Protein AF-A0A971TLN2-F1 (afdb_monomer_lite)

Radius of gyration: 24.02 Å; chains: 1; bounding box: 44×27×62 Å

pLDDT: mean 80.7, std 14.13, range [46.97, 97.94]

Sequence (83 aa):
MPKLTLSMDNETIALARELAAASGVSVSNMVARMIHAMKRPPLGKIRIGPIARRASGLIRMAPDEDERETLADALIDKYESSK

Structure (mmCIF, N/CA/C/O backbone):
data_AF-A0A971TLN2-F1
#
_entry.id   AF-A0A971TLN2-F1
#
loop_
_atom_site.group_PDB
_atom_site.id
_atom_site.type_symbol
_atom_site.label_atom_id
_atom_site.label_alt_id
_atom_site.label_comp_id
_atom_site.label_asym_id
_atom_site.label_entity_id
_atom_site.label_seq_id
_atom_site.pdbx_PDB_ins_code
_atom_site.Cartn_x
_atom_site.Cartn_y
_atom_site.Cartn_z
_atom_site.occupancy
_atom_site.B_iso_or_equiv
_atom_site.auth_seq_id
_atom_site.auth_comp_id
_atom_site.auth_asym_id
_atom_site.auth_atom_id
_atom_site.pdbx_PDB_model_num
ATOM 1 N N . MET A 1 1 ? 6.229 -3.597 21.478 1.00 63.31 1 MET A N 1
ATOM 2 C CA . MET A 1 1 ? 6.240 -3.355 20.017 1.00 63.31 1 MET A CA 1
ATOM 3 C C . MET A 1 1 ? 6.156 -1.859 19.771 1.00 63.31 1 MET A C 1
ATOM 5 O O . MET A 1 1 ? 5.400 -1.211 20.489 1.00 63.31 1 MET A O 1
ATOM 9 N N . PRO A 1 2 ? 6.912 -1.309 18.808 1.00 87.69 2 PRO A N 1
ATOM 10 C CA . PRO A 1 2 ? 6.731 0.078 18.396 1.00 87.69 2 PRO A CA 1
ATOM 11 C C . PRO A 1 2 ? 5.312 0.269 17.840 1.00 87.69 2 PRO A C 1
ATOM 13 O O . PRO A 1 2 ? 4.795 -0.604 17.140 1.00 87.69 2 PRO A O 1
ATOM 16 N N . LYS A 1 3 ? 4.673 1.389 18.183 1.00 91.00 3 LYS A N 1
ATOM 17 C CA . LYS A 1 3 ? 3.322 1.741 17.733 1.00 91.00 3 LYS A CA 1
ATOM 18 C C . LYS A 1 3 ? 3.412 2.907 16.755 1.00 91.00 3 LYS A C 1
ATOM 20 O O . LYS A 1 3 ? 4.007 3.929 17.080 1.00 91.00 3 LYS A O 1
ATOM 25 N N . LEU A 1 4 ? 2.793 2.747 15.589 1.00 90.44 4 LEU A N 1
ATOM 26 C CA . LEU A 1 4 ? 2.572 3.814 14.617 1.00 90.44 4 LEU A CA 1
ATOM 27 C C . LEU A 1 4 ? 1.090 4.196 14.658 1.00 90.44 4 LEU A C 1
ATOM 29 O O . LEU A 1 4 ? 0.232 3.315 14.589 1.00 90.44 4 LEU A O 1
ATOM 33 N N . THR A 1 5 ? 0.792 5.488 14.764 1.00 94.00 5 THR A N 1
ATOM 34 C CA . THR A 1 5 ? -0.576 6.014 14.673 1.00 94.00 5 THR A CA 1
ATOM 35 C C . THR A 1 5 ? -0.715 6.761 13.351 1.00 94.00 5 THR A C 1
ATOM 37 O O . THR A 1 5 ? 0.127 7.596 13.032 1.00 94.00 5 THR A O 1
ATOM 40 N N . LEU A 1 6 ? -1.760 6.446 12.586 1.00 91.38 6 LEU A N 1
ATOM 41 C CA . LEU A 1 6 ? -2.080 7.081 11.308 1.00 91.38 6 LEU A CA 1
ATOM 42 C C . LEU A 1 6 ? -3.402 7.836 11.457 1.00 91.38 6 LEU A C 1
ATOM 44 O O . LEU A 1 6 ? -4.369 7.267 11.964 1.00 91.38 6 LEU A O 1
ATOM 48 N N . SER A 1 7 ? -3.432 9.088 11.007 1.00 95.12 7 SER A N 1
ATOM 49 C CA . SER A 1 7 ? -4.648 9.902 10.932 1.00 95.12 7 SER A CA 1
ATOM 50 C C . SER A 1 7 ? -5.077 10.004 9.474 1.00 95.12 7 SER A C 1
ATOM 52 O O . SER A 1 7 ? -4.281 10.399 8.625 1.00 95.12 7 SER A O 1
ATOM 54 N N . MET A 1 8 ? -6.314 9.614 9.189 1.00 94.44 8 MET A N 1
ATOM 55 C CA . MET A 1 8 ? -6.919 9.581 7.856 1.00 94.44 8 MET A CA 1
ATOM 56 C C . MET A 1 8 ? -8.392 9.968 7.994 1.00 94.44 8 MET A C 1
ATOM 58 O O . MET A 1 8 ? -8.936 9.930 9.101 1.00 94.44 8 MET A O 1
ATOM 62 N N . ASP A 1 9 ? -9.036 10.347 6.897 1.00 97.88 9 ASP A N 1
ATOM 63 C CA . ASP A 1 9 ? -10.477 10.572 6.885 1.00 97.88 9 ASP A CA 1
ATOM 64 C C . ASP A 1 9 ? -11.254 9.259 7.118 1.00 97.88 9 ASP A C 1
ATOM 66 O O . ASP A 1 9 ? -10.736 8.147 6.963 1.00 97.88 9 ASP A O 1
ATOM 70 N N . ASN A 1 10 ? -12.518 9.394 7.523 1.00 96.88 10 ASN A N 1
ATOM 71 C CA . ASN A 1 10 ? -13.352 8.249 7.883 1.00 96.88 10 ASN A CA 1
ATOM 72 C C . ASN A 1 10 ? -13.633 7.316 6.697 1.00 96.88 10 ASN A C 1
ATOM 74 O O . ASN A 1 10 ? -13.764 6.109 6.908 1.00 96.88 10 ASN A O 1
ATOM 78 N N . GLU A 1 11 ? -13.708 7.846 5.475 1.00 97.81 11 GLU A N 1
ATOM 79 C CA . GLU A 1 11 ? -13.979 7.053 4.273 1.00 97.81 11 GLU A CA 1
ATOM 80 C C . GLU A 1 11 ? -12.785 6.144 3.969 1.00 97.81 11 GLU A C 1
ATOM 82 O O . GLU A 1 11 ? -12.943 4.933 3.801 1.00 97.81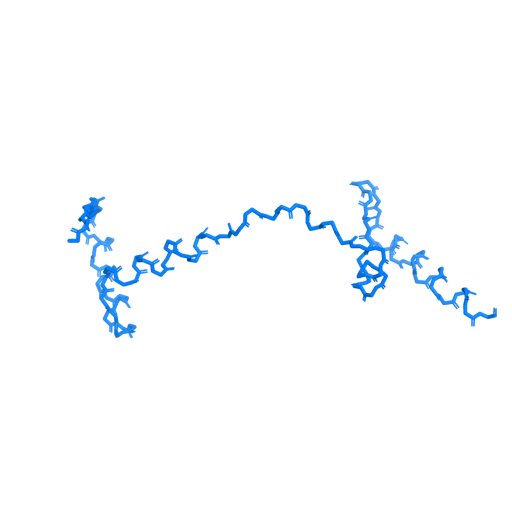 11 GLU A O 1
ATOM 87 N N . THR A 1 12 ? -11.570 6.689 4.039 1.00 96.44 12 THR A N 1
ATOM 88 C CA . THR A 1 12 ? -10.323 5.932 3.894 1.00 96.44 12 THR A CA 1
ATOM 89 C C . THR A 1 12 ? -10.186 4.852 4.970 1.00 96.44 12 THR A C 1
ATOM 91 O O . THR A 1 12 ? -9.776 3.726 4.674 1.00 96.44 12 THR A O 1
ATOM 94 N N . ILE A 1 13 ? -10.557 5.145 6.224 1.00 96.25 13 ILE A N 1
ATOM 95 C CA . ILE A 1 13 ? -10.531 4.150 7.312 1.00 96.25 13 ILE A CA 1
ATOM 96 C C . ILE A 1 13 ? -11.519 3.010 7.037 1.00 96.25 13 ILE A C 1
ATOM 98 O O . ILE A 1 13 ? -11.180 1.844 7.268 1.00 96.25 13 ILE A O 1
ATOM 102 N N . ALA A 1 14 ? -12.727 3.323 6.563 1.00 97.50 14 ALA A N 1
ATOM 103 C CA . ALA A 1 14 ? -13.737 2.324 6.226 1.00 97.50 14 ALA A CA 1
ATOM 104 C C . ALA A 1 14 ? -13.263 1.424 5.078 1.00 97.50 14 ALA A C 1
ATOM 106 O O . ALA A 1 14 ? -13.247 0.200 5.228 1.00 97.50 14 ALA A O 1
ATOM 107 N N . LEU A 1 15 ? -12.760 2.026 3.998 1.00 97.31 15 LEU A N 1
ATOM 108 C CA . LEU A 1 15 ? -12.220 1.310 2.846 1.00 97.31 15 LEU A CA 1
ATOM 109 C C . LEU A 1 15 ? -11.060 0.388 3.243 1.00 97.31 15 LEU A C 1
ATOM 111 O O . LEU A 1 15 ? -11.009 -0.775 2.847 1.00 97.31 15 LEU A O 1
ATOM 115 N N . ALA A 1 16 ? -10.139 0.870 4.081 1.00 95.38 16 ALA A N 1
ATOM 116 C CA . ALA A 1 16 ? -9.016 0.063 4.545 1.00 95.38 16 ALA A CA 1
ATOM 117 C C . ALA A 1 16 ? -9.471 -1.169 5.345 1.00 95.38 16 ALA A C 1
ATOM 119 O O . ALA A 1 16 ? -8.861 -2.235 5.241 1.00 95.38 16 ALA A O 1
ATOM 120 N N . ARG A 1 17 ? -10.538 -1.040 6.144 1.00 96.12 17 ARG A N 1
ATOM 121 C CA . ARG A 1 17 ? -11.119 -2.164 6.894 1.00 96.12 17 ARG A CA 1
ATOM 122 C C . ARG A 1 17 ? -11.796 -3.170 5.974 1.00 96.12 17 ARG A C 1
ATOM 124 O O . ARG A 1 17 ? -11.597 -4.366 6.172 1.00 96.12 17 ARG A O 1
ATOM 131 N N . GLU A 1 18 ? -12.547 -2.698 4.987 1.00 97.94 18 GLU A N 1
ATOM 132 C CA . GLU A 1 18 ? -13.220 -3.547 4.002 1.00 97.94 18 GLU A CA 1
ATOM 133 C C . GLU A 1 18 ? -12.209 -4.371 3.196 1.00 97.94 18 GLU A C 1
ATOM 135 O O . GLU A 1 18 ? -12.298 -5.598 3.154 1.00 97.94 18 GLU A O 1
ATOM 140 N N . LEU A 1 19 ? -11.182 -3.719 2.646 1.00 97.25 19 LEU A N 1
ATOM 141 C CA . LEU A 1 19 ? -10.129 -4.378 1.867 1.00 97.25 19 LEU A CA 1
ATOM 142 C C . LEU A 1 19 ? -9.346 -5.404 2.693 1.00 97.25 19 LEU A C 1
ATOM 144 O O . LEU A 1 19 ? -9.029 -6.496 2.208 1.00 97.25 19 LEU A O 1
ATOM 148 N N . ALA A 1 20 ? -9.047 -5.070 3.950 1.00 96.62 20 ALA A N 1
ATOM 149 C CA . ALA A 1 20 ? -8.370 -5.975 4.867 1.00 96.62 20 ALA A CA 1
ATOM 150 C C . ALA A 1 20 ? -9.233 -7.215 5.166 1.00 96.62 20 ALA A C 1
ATOM 152 O O . ALA A 1 20 ? -8.730 -8.338 5.086 1.00 96.62 20 ALA A O 1
ATOM 153 N N . ALA A 1 21 ? -10.532 -7.025 5.424 1.00 97.06 21 ALA A N 1
ATOM 154 C CA . ALA A 1 21 ? -11.481 -8.110 5.663 1.00 97.06 21 ALA A CA 1
ATOM 155 C C . ALA A 1 21 ? -11.647 -9.017 4.434 1.00 97.06 21 ALA A C 1
ATOM 157 O O . ALA A 1 21 ? -11.532 -10.235 4.563 1.00 97.06 21 ALA A O 1
ATOM 158 N N . ALA A 1 22 ? -11.823 -8.436 3.244 1.00 97.12 22 ALA A N 1
ATOM 159 C CA . ALA A 1 22 ? -11.924 -9.176 1.985 1.00 97.12 22 ALA A CA 1
ATOM 160 C C . ALA A 1 22 ? -10.662 -10.006 1.686 1.00 97.12 22 ALA A C 1
ATOM 162 O O . ALA A 1 22 ? -10.741 -11.085 1.106 1.00 97.12 22 ALA A O 1
ATOM 163 N N . SER A 1 23 ? -9.498 -9.524 2.126 1.00 94.19 23 SER A N 1
ATOM 164 C CA . SER A 1 23 ? -8.206 -10.199 1.955 1.00 94.19 23 SER A CA 1
ATOM 165 C C . SER A 1 23 ? -7.840 -11.145 3.108 1.00 94.19 23 SER A C 1
ATOM 167 O O . SER A 1 23 ? -6.757 -11.732 3.084 1.00 94.19 23 SER A O 1
ATOM 169 N N . GLY A 1 24 ? -8.684 -11.269 4.140 1.00 97.25 24 GLY A N 1
ATOM 170 C CA . GLY A 1 24 ? -8.426 -12.116 5.309 1.00 97.25 24 GLY A CA 1
ATOM 171 C C . GLY A 1 24 ? -7.227 -11.679 6.165 1.00 97.25 24 GLY A C 1
ATOM 172 O O . GLY A 1 24 ? -6.592 -12.517 6.803 1.00 97.25 24 GLY A O 1
ATOM 173 N N . VAL A 1 25 ? -6.878 -10.389 6.175 1.00 96.81 25 VAL A N 1
ATOM 174 C CA . VAL A 1 25 ? -5.738 -9.843 6.938 1.00 96.81 25 VAL A CA 1
ATOM 175 C C . VAL A 1 25 ? -6.163 -8.681 7.835 1.00 96.81 25 VAL A C 1
ATOM 177 O O . VAL A 1 25 ? -7.217 -8.083 7.656 1.00 96.81 25 VAL A O 1
ATOM 180 N N . SER A 1 26 ? -5.333 -8.316 8.816 1.00 96.88 26 SER A N 1
ATOM 181 C CA . SER A 1 26 ? -5.552 -7.087 9.587 1.00 96.88 26 SER A CA 1
ATOM 182 C C . SER A 1 26 ? -5.138 -5.844 8.791 1.00 96.88 26 SER A C 1
ATOM 184 O O . SER A 1 26 ? 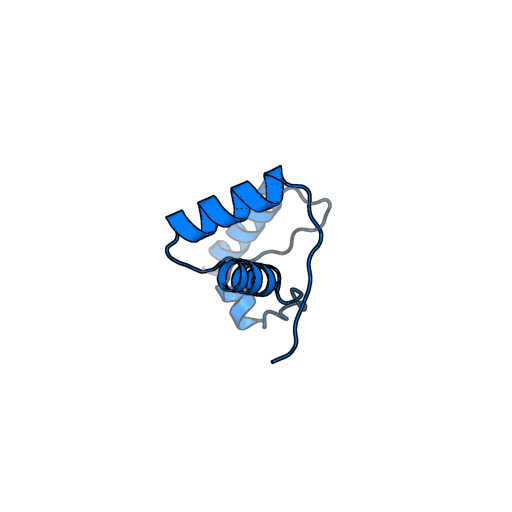-4.238 -5.898 7.949 1.00 96.88 26 SER A O 1
ATOM 186 N N . VAL A 1 27 ? -5.714 -4.686 9.132 1.00 95.00 27 VAL A N 1
ATOM 187 C CA . VAL A 1 27 ? -5.308 -3.386 8.560 1.00 95.00 27 VAL A CA 1
ATOM 188 C C . VAL A 1 27 ? -3.813 -3.127 8.781 1.00 95.00 27 VAL A C 1
ATOM 190 O O . VAL A 1 27 ? -3.118 -2.678 7.876 1.00 95.00 27 VAL A O 1
ATOM 193 N N . SER A 1 28 ? -3.279 -3.473 9.957 1.00 94.38 28 SER A N 1
ATOM 194 C CA . SER A 1 28 ? -1.848 -3.328 10.252 1.00 94.38 28 SER A CA 1
ATOM 195 C C . SER A 1 28 ? -0.960 -4.205 9.363 1.00 94.38 28 SER A C 1
ATOM 197 O O . SER A 1 28 ? 0.087 -3.744 8.910 1.00 94.38 28 SER A O 1
ATOM 199 N N . ASN A 1 29 ? -1.381 -5.440 9.069 1.00 94.88 29 ASN A N 1
ATOM 200 C CA . ASN A 1 29 ? -0.671 -6.334 8.156 1.00 94.88 29 ASN A CA 1
ATOM 201 C C . ASN A 1 29 ? -0.726 -5.796 6.718 1.00 94.88 29 ASN A C 1
ATOM 203 O O . ASN A 1 29 ? 0.304 -5.706 6.054 1.00 94.88 29 ASN A O 1
ATOM 207 N N . MET A 1 30 ? -1.901 -5.345 6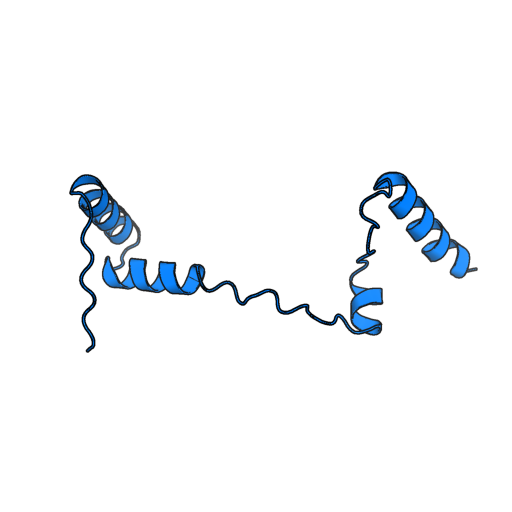.272 1.00 94.88 30 MET A N 1
ATOM 208 C CA . MET A 1 30 ? -2.082 -4.723 4.960 1.00 94.88 30 MET A CA 1
ATOM 209 C C . MET A 1 30 ? -1.166 -3.504 4.771 1.00 94.88 30 MET A C 1
ATOM 211 O O . MET A 1 30 ? -0.451 -3.425 3.772 1.00 94.88 30 MET A O 1
ATOM 215 N N . VAL A 1 31 ? -1.115 -2.595 5.751 1.00 93.69 31 VAL A N 1
ATOM 216 C CA . VAL A 1 31 ? -0.237 -1.413 5.713 1.00 93.69 31 VAL A CA 1
ATOM 217 C C . VAL A 1 31 ? 1.238 -1.816 5.699 1.00 93.69 31 VAL A C 1
ATOM 219 O O . VAL A 1 31 ? 2.005 -1.283 4.900 1.00 93.69 31 VAL A O 1
ATOM 222 N N . ALA A 1 32 ? 1.651 -2.787 6.518 1.00 92.94 32 ALA A N 1
ATOM 223 C CA . ALA A 1 32 ? 3.028 -3.278 6.505 1.00 92.94 32 ALA A CA 1
ATOM 224 C C . ALA A 1 32 ? 3.415 -3.846 5.129 1.00 92.94 32 ALA A C 1
ATOM 226 O O . ALA A 1 32 ? 4.469 -3.506 4.590 1.00 92.94 32 ALA A O 1
ATOM 227 N N . ARG A 1 33 ? 2.541 -4.658 4.520 1.00 91.31 33 ARG A N 1
ATOM 228 C CA . ARG A 1 33 ? 2.745 -5.205 3.168 1.00 91.31 33 ARG A CA 1
ATOM 229 C C . ARG A 1 33 ? 2.842 -4.104 2.121 1.00 91.31 33 ARG A C 1
ATOM 231 O O . ARG A 1 33 ? 3.718 -4.176 1.265 1.00 91.31 33 ARG A O 1
ATOM 238 N N . MET A 1 34 ? 1.998 -3.079 2.212 1.00 91.38 34 MET A N 1
ATOM 239 C CA . MET A 1 34 ? 2.057 -1.918 1.326 1.00 91.38 34 MET A CA 1
ATOM 240 C C . MET A 1 34 ? 3.401 -1.192 1.445 1.00 91.38 34 MET A C 1
ATOM 242 O O . MET A 1 34 ? 4.058 -0.969 0.433 1.00 91.38 34 MET A O 1
ATOM 246 N N . ILE A 1 35 ? 3.868 -0.908 2.665 1.00 91.81 35 ILE A N 1
ATOM 247 C CA . ILE A 1 35 ? 5.172 -0.264 2.899 1.00 91.81 35 ILE A CA 1
ATOM 248 C C . ILE A 1 35 ? 6.315 -1.119 2.330 1.00 91.81 35 ILE A C 1
ATOM 250 O O . ILE A 1 35 ? 7.229 -0.596 1.691 1.00 91.81 35 ILE A O 1
ATOM 254 N N . HIS A 1 36 ? 6.260 -2.441 2.503 1.00 90.38 36 HIS A N 1
ATOM 255 C CA . HIS A 1 36 ? 7.240 -3.348 1.907 1.00 90.38 36 HIS A CA 1
ATOM 256 C C . HIS A 1 36 ? 7.187 -3.359 0.376 1.00 90.38 36 HIS A C 1
ATOM 25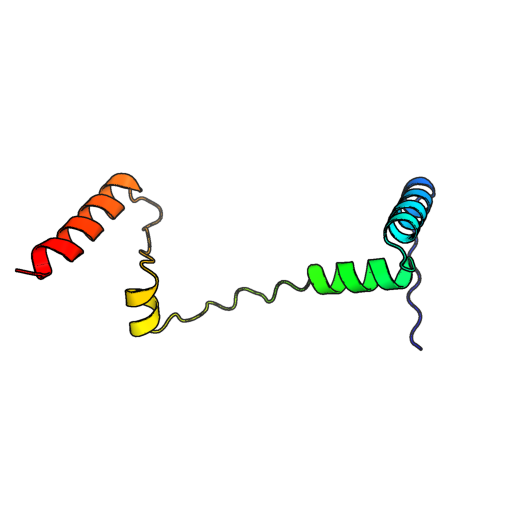8 O O . HIS A 1 36 ? 8.239 -3.370 -0.254 1.00 90.38 36 HIS A O 1
ATOM 264 N N . ALA A 1 37 ? 5.999 -3.310 -0.228 1.00 86.62 37 ALA A N 1
ATOM 265 C CA . ALA A 1 37 ? 5.844 -3.234 -1.680 1.00 86.62 37 ALA A CA 1
ATOM 266 C C . ALA A 1 37 ? 6.343 -1.895 -2.250 1.00 86.62 37 ALA A C 1
ATOM 268 O O . ALA A 1 37 ? 6.918 -1.855 -3.337 1.00 86.62 37 ALA A O 1
ATOM 269 N N . MET A 1 38 ? 6.188 -0.803 -1.494 1.00 87.00 38 MET A N 1
ATOM 270 C CA . MET A 1 38 ? 6.733 0.515 -1.837 1.00 87.00 38 MET A CA 1
ATOM 271 C C . MET A 1 38 ? 8.258 0.567 -1.755 1.00 87.00 38 MET A C 1
ATOM 273 O O . MET A 1 38 ? 8.870 1.438 -2.375 1.00 87.00 38 MET A O 1
ATOM 277 N N . LYS A 1 39 ? 8.890 -0.377 -1.046 1.00 83.06 39 LYS A N 1
ATOM 278 C CA . LYS A 1 39 ? 10.339 -0.580 -1.064 1.00 83.06 39 LYS A CA 1
ATOM 279 C C . LYS A 1 39 ? 10.755 -1.187 -2.409 1.00 83.06 39 LYS A C 1
ATOM 281 O O . LYS A 1 39 ? 11.316 -2.278 -2.470 1.00 83.06 39 LYS A O 1
ATOM 286 N N . ARG A 1 40 ? 10.536 -0.456 -3.506 1.00 64.50 40 ARG A N 1
ATOM 287 C CA . ARG A 1 40 ? 11.378 -0.620 -4.688 1.00 64.50 40 ARG A CA 1
ATOM 288 C C . ARG A 1 40 ? 12.800 -0.348 -4.202 1.00 64.50 40 ARG A C 1
ATOM 290 O O . ARG A 1 40 ? 13.038 0.746 -3.681 1.00 64.50 40 ARG A O 1
ATOM 297 N N . PRO A 1 41 ? 13.746 -1.300 -4.308 1.00 63.06 41 PRO A N 1
ATOM 298 C CA . PRO A 1 41 ? 15.137 -0.904 -4.193 1.00 63.06 41 PRO A CA 1
ATOM 299 C C . PRO A 1 41 ? 15.326 0.242 -5.195 1.00 63.06 41 PRO A C 1
ATOM 301 O O . PRO A 1 41 ? 14.746 0.168 -6.290 1.00 63.06 41 PRO A O 1
ATOM 304 N N . PRO A 1 42 ? 16.076 1.313 -4.864 1.00 58.38 42 PRO A N 1
ATOM 305 C CA . PRO A 1 42 ? 16.556 2.169 -5.931 1.00 58.38 42 PRO A CA 1
ATOM 306 C C . PRO A 1 42 ? 17.131 1.210 -6.967 1.00 58.38 42 PRO A C 1
ATOM 308 O O . PRO A 1 42 ? 17.846 0.272 -6.597 1.00 58.38 42 PRO A O 1
ATOM 311 N N . LEU A 1 43 ? 16.749 1.374 -8.233 1.00 55.59 43 LEU A N 1
ATOM 312 C CA . LEU A 1 43 ? 17.459 0.747 -9.337 1.00 55.59 43 LEU A CA 1
ATOM 313 C C . LEU A 1 43 ? 18.869 1.345 -9.290 1.00 55.59 43 LEU A C 1
ATOM 315 O O . LEU A 1 43 ? 19.214 2.242 -10.052 1.00 55.59 43 LEU A O 1
ATOM 319 N N . GLY A 1 44 ? 19.675 0.922 -8.315 1.00 53.59 44 GLY A N 1
ATOM 320 C CA . GLY A 1 44 ? 21.096 1.152 -8.297 1.00 53.59 44 GLY A CA 1
ATOM 32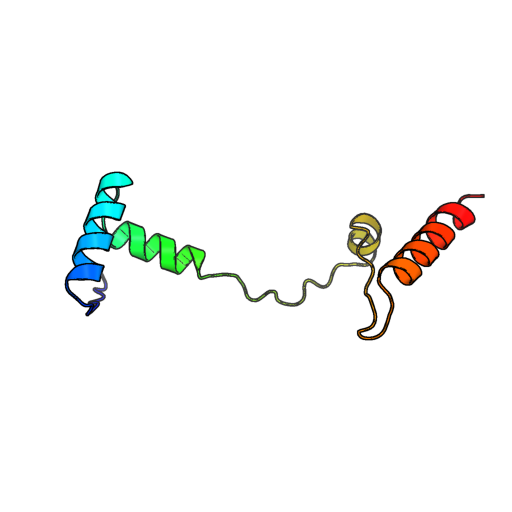1 C C . GLY A 1 44 ? 21.525 0.579 -9.618 1.00 53.59 44 GLY A C 1
ATOM 322 O O . GLY A 1 44 ? 21.221 -0.585 -9.873 1.00 53.59 44 GLY A O 1
ATOM 323 N N . LYS A 1 45 ? 22.071 1.440 -10.486 1.00 55.53 45 LYS A N 1
ATOM 324 C CA . LYS A 1 45 ? 22.446 1.111 -11.860 1.00 55.53 45 LYS A CA 1
ATOM 325 C C . LYS A 1 45 ? 23.045 -0.286 -11.847 1.00 55.53 45 LYS A C 1
ATOM 327 O O . LYS A 1 45 ? 24.194 -0.439 -11.431 1.00 55.53 45 LYS A O 1
ATOM 332 N N . ILE A 1 46 ? 22.259 -1.296 -12.228 1.00 58.19 46 ILE A N 1
ATOM 333 C CA . ILE A 1 46 ? 22.766 -2.656 -12.284 1.00 58.19 46 ILE A CA 1
ATOM 334 C C . ILE A 1 46 ? 23.810 -2.545 -13.376 1.00 58.19 46 ILE A C 1
ATOM 336 O O . ILE A 1 46 ? 23.487 -2.283 -14.537 1.00 58.19 46 ILE A O 1
ATOM 340 N N . ARG A 1 47 ? 25.088 -2.594 -12.993 1.00 59.88 47 ARG A N 1
ATOM 341 C CA . ARG A 1 47 ? 26.177 -2.647 -13.956 1.00 59.88 47 ARG A CA 1
ATOM 342 C C . ARG A 1 47 ? 26.069 -4.024 -14.579 1.00 59.88 47 ARG A C 1
ATOM 344 O O . ARG A 1 47 ? 26.679 -4.976 -14.110 1.00 59.88 47 ARG A O 1
ATOM 351 N N . ILE A 1 48 ? 25.224 -4.124 -15.601 1.00 67.56 48 ILE A N 1
ATOM 352 C CA . ILE A 1 48 ? 25.094 -5.325 -16.401 1.00 67.56 48 ILE A CA 1
ATOM 353 C C . ILE A 1 48 ? 26.478 -5.553 -17.007 1.00 67.56 48 ILE A C 1
ATOM 355 O O . ILE A 1 48 ? 26.962 -4.744 -17.816 1.00 67.56 48 ILE A O 1
ATOM 359 N N . GLY A 1 49 ? 27.135 -6.612 -16.531 1.00 71.75 49 GLY A N 1
ATOM 360 C CA . GLY A 1 49 ? 28.434 -7.037 -17.025 1.00 71.75 49 GLY A CA 1
ATOM 361 C C . GLY A 1 49 ? 28.370 -7.356 -18.523 1.00 71.75 49 GLY A C 1
ATOM 362 O O . GLY A 1 49 ? 27.287 -7.577 -19.070 1.00 71.75 49 GLY A O 1
ATOM 363 N N . PRO A 1 50 ? 29.516 -7.395 -19.215 1.00 67.44 50 PRO A N 1
ATOM 364 C CA . PRO A 1 50 ? 29.568 -7.558 -20.670 1.00 67.44 50 PRO A CA 1
ATOM 365 C C . PRO A 1 50 ? 28.933 -8.866 -21.172 1.00 67.44 50 PRO A C 1
ATOM 367 O O . PRO A 1 50 ? 28.482 -8.919 -22.312 1.00 67.44 50 PRO A O 1
ATOM 370 N N . ILE A 1 51 ? 28.879 -9.906 -20.332 1.00 73.00 51 ILE A N 1
ATOM 371 C CA . ILE A 1 51 ? 28.224 -11.185 -20.648 1.00 73.00 51 ILE A CA 1
ATOM 372 C C . ILE A 1 51 ? 26.703 -11.044 -20.545 1.00 73.00 51 ILE A C 1
ATOM 374 O O . ILE A 1 51 ? 25.992 -11.301 -21.510 1.00 73.00 51 ILE A O 1
ATOM 378 N N . ALA A 1 52 ? 26.205 -10.562 -19.401 1.00 68.06 52 ALA A N 1
ATOM 379 C CA . ALA A 1 52 ? 24.773 -10.381 -19.175 1.00 68.06 52 ALA A CA 1
ATOM 380 C C . ALA A 1 52 ? 24.148 -9.387 -20.169 1.00 68.06 52 ALA A C 1
ATOM 382 O O . ALA A 1 52 ? 23.012 -9.576 -20.578 1.00 68.06 52 ALA A O 1
ATOM 383 N N . ARG A 1 53 ? 24.906 -8.380 -20.619 1.00 68.50 53 ARG A N 1
ATOM 384 C CA . ARG A 1 53 ? 24.458 -7.396 -21.617 1.00 68.50 53 ARG A CA 1
ATOM 385 C C . ARG A 1 53 ? 24.273 -8.014 -22.998 1.00 68.50 53 ARG A C 1
ATOM 387 O O . ARG A 1 53 ? 23.294 -7.718 -23.669 1.00 68.50 53 ARG A O 1
ATOM 394 N N . ARG A 1 54 ? 25.201 -8.888 -23.397 1.00 65.94 54 ARG A N 1
ATOM 395 C CA . ARG A 1 54 ? 25.095 -9.653 -24.645 1.00 65.94 54 ARG A CA 1
ATOM 396 C C . ARG A 1 54 ? 23.948 -10.662 -24.588 1.00 65.94 54 ARG A C 1
ATOM 398 O O . ARG A 1 54 ? 23.239 -10.820 -25.571 1.00 65.94 54 ARG A O 1
ATOM 405 N N . ALA A 1 55 ? 23.737 -11.294 -23.434 1.00 71.31 55 ALA A N 1
ATOM 406 C CA . ALA A 1 55 ? 22.663 -12.265 -23.242 1.00 71.31 55 ALA A CA 1
ATOM 407 C C . ALA A 1 55 ? 21.265 -11.627 -23.149 1.00 71.31 55 ALA A C 1
ATOM 409 O O . ALA A 1 55 ? 20.298 -12.228 -23.602 1.00 71.31 55 ALA A O 1
ATOM 410 N N . SER A 1 56 ? 21.142 -10.425 -22.575 1.00 68.81 56 SER A N 1
ATOM 411 C CA . SER A 1 56 ? 19.842 -9.777 -22.357 1.00 68.81 56 SER A CA 1
ATOM 412 C C . SER A 1 56 ? 19.267 -9.099 -23.602 1.00 68.81 56 SER A C 1
ATOM 414 O O . SER A 1 56 ? 18.123 -8.662 -23.555 1.00 68.81 56 SER A O 1
ATOM 416 N N . GLY A 1 57 ? 20.049 -8.948 -24.679 1.00 64.50 57 GLY A N 1
ATOM 417 C CA . GLY A 1 57 ? 19.610 -8.262 -25.902 1.00 64.50 57 GLY A CA 1
ATOM 418 C C . GLY A 1 57 ? 19.262 -6.782 -25.696 1.00 64.50 57 GLY A C 1
ATOM 419 O O . GLY A 1 57 ? 18.541 -6.206 -26.500 1.00 64.50 57 GLY A O 1
ATOM 420 N N . LEU A 1 58 ? 19.741 -6.171 -24.606 1.00 69.31 58 LEU A N 1
ATOM 421 C CA . LEU A 1 58 ? 19.436 -4.781 -24.275 1.00 69.31 58 LEU A CA 1
ATOM 422 C C . LEU A 1 58 ? 20.407 -3.855 -25.008 1.00 69.31 58 LEU A C 1
ATOM 424 O O . LEU A 1 58 ? 21.581 -3.757 -24.633 1.00 69.31 58 LEU A O 1
ATOM 428 N N . ILE A 1 59 ? 19.898 -3.157 -26.016 1.00 67.56 59 ILE A N 1
A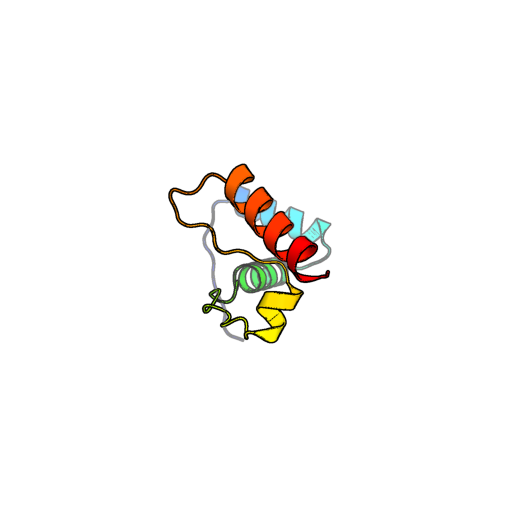TOM 429 C CA . ILE A 1 59 ? 20.578 -2.041 -26.674 1.00 67.56 59 ILE A CA 1
ATOM 430 C C . ILE A 1 59 ? 20.303 -0.750 -25.896 1.00 67.56 59 ILE A C 1
ATOM 432 O O . ILE A 1 59 ? 19.225 -0.560 -25.332 1.00 67.56 59 ILE A O 1
ATOM 436 N N . ARG A 1 60 ? 21.312 0.119 -25.787 1.00 66.50 60 ARG A N 1
ATOM 437 C CA . ARG A 1 60 ? 21.104 1.480 -25.284 1.00 66.50 60 ARG A CA 1
ATOM 438 C C . ARG A 1 60 ? 20.766 2.339 -26.486 1.00 66.50 60 ARG A C 1
ATOM 440 O O . ARG A 1 60 ? 21.632 2.479 -27.335 1.00 66.50 60 ARG A O 1
ATOM 447 N N . MET A 1 61 ? 19.571 2.907 -26.505 1.00 64.62 61 MET A N 1
ATOM 448 C CA . MET A 1 61 ? 19.258 3.995 -27.424 1.00 64.62 61 MET A CA 1
ATOM 449 C C . MET A 1 61 ? 19.877 5.294 -26.928 1.00 64.62 61 MET A C 1
ATOM 451 O O . MET A 1 61 ? 19.834 5.586 -25.721 1.00 64.62 61 MET A O 1
ATOM 455 N N . ALA A 1 62 ? 20.428 6.074 -27.851 1.00 71.62 62 ALA A N 1
ATOM 456 C CA . ALA A 1 62 ? 20.638 7.490 -27.607 1.00 71.62 62 ALA A CA 1
ATOM 457 C C . ALA A 1 62 ? 19.274 8.211 -27.504 1.00 71.62 62 ALA A C 1
ATOM 459 O O . ALA A 1 62 ? 18.278 7.728 -28.042 1.00 71.62 62 ALA A O 1
ATOM 460 N N . PRO A 1 63 ? 19.178 9.338 -26.772 1.00 70.56 63 PRO A N 1
ATOM 461 C CA . PRO A 1 63 ? 17.906 10.039 -26.546 1.00 70.56 63 PRO A CA 1
ATOM 462 C C . PRO A 1 63 ? 17.216 10.547 -27.823 1.00 70.56 63 PRO A C 1
ATOM 464 O O . PRO A 1 63 ? 16.051 10.929 -27.771 1.00 70.56 63 PRO A O 1
ATOM 467 N N . ASP A 1 64 ? 17.959 10.604 -28.920 1.00 77.88 64 ASP A N 1
ATOM 468 C CA . ASP A 1 64 ? 17.633 11.187 -30.217 1.00 77.88 64 ASP A CA 1
ATOM 469 C C . ASP A 1 64 ? 17.618 10.161 -31.364 1.00 77.88 64 ASP A C 1
ATOM 471 O O . ASP A 1 64 ? 17.404 10.538 -32.514 1.00 77.88 64 ASP A O 1
ATOM 475 N N . GLU A 1 65 ? 17.816 8.875 -31.066 1.00 76.00 65 GLU A N 1
ATOM 476 C CA . GLU A 1 65 ? 17.771 7.798 -32.059 1.00 76.00 65 GLU A CA 1
ATOM 477 C C . GLU A 1 65 ? 16.336 7.301 -32.308 1.00 76.00 65 GLU A C 1
ATOM 479 O O . GLU A 1 65 ? 15.515 7.227 -31.390 1.00 76.00 65 GLU A O 1
ATOM 484 N N . ASP A 1 66 ? 16.033 6.933 -33.558 1.00 80.00 66 ASP A N 1
ATOM 485 C CA . ASP A 1 66 ? 14.771 6.292 -33.935 1.00 80.00 66 ASP A CA 1
ATOM 486 C C . ASP A 1 66 ? 14.787 4.802 -33.559 1.00 80.00 66 ASP A C 1
ATOM 488 O O . ASP A 1 66 ? 15.658 4.045 -33.991 1.00 80.00 66 ASP A O 1
ATOM 492 N N . GLU A 1 67 ? 13.793 4.364 -32.774 1.00 76.94 67 GLU A N 1
ATOM 493 C CA . GLU A 1 67 ? 13.695 2.990 -32.253 1.00 76.94 67 GLU A CA 1
ATOM 494 C C . GLU A 1 67 ? 13.804 1.919 -33.350 1.00 76.94 67 GLU A C 1
ATOM 496 O O . GLU A 1 67 ? 14.355 0.835 -33.124 1.00 76.94 67 GLU A O 1
ATOM 501 N N . ARG A 1 68 ? 13.249 2.195 -34.536 1.00 79.00 68 ARG A N 1
ATOM 502 C CA . ARG A 1 68 ? 13.166 1.232 -35.635 1.00 79.00 68 ARG A CA 1
ATOM 503 C C . ARG A 1 68 ? 14.503 1.092 -36.342 1.00 79.00 68 ARG A C 1
ATOM 505 O O . ARG A 1 68 ? 14.879 -0.030 -36.681 1.00 79.00 68 ARG A O 1
ATOM 512 N N . GLU A 1 69 ? 15.190 2.205 -36.559 1.00 80.62 69 GLU A N 1
ATOM 513 C CA . GLU A 1 69 ? 16.513 2.246 -37.181 1.00 80.62 69 GLU A CA 1
ATOM 514 C C . GLU A 1 69 ? 17.553 1.571 -36.279 1.00 80.62 69 GLU A C 1
ATOM 516 O O . GLU A 1 69 ? 18.209 0.623 -36.708 1.00 80.62 69 GLU A O 1
ATOM 521 N N . THR A 1 70 ? 17.586 1.914 -34.985 1.00 80.25 70 THR A N 1
ATOM 522 C CA . THR A 1 70 ? 18.510 1.291 -34.019 1.00 80.25 70 THR A CA 1
ATOM 523 C C . THR A 1 70 ? 18.300 -0.221 -33.908 1.00 80.25 70 THR A C 1
ATOM 525 O O . THR A 1 70 ? 19.255 -0.988 -33.764 1.00 80.25 70 THR A O 1
ATOM 528 N N . LEU A 1 71 ? 17.046 -0.681 -33.967 1.00 79.00 71 LEU A N 1
ATOM 529 C CA . LEU A 1 71 ? 16.740 -2.109 -33.961 1.00 79.00 71 LEU A CA 1
ATOM 530 C C . LEU A 1 71 ? 17.195 -2.796 -35.255 1.00 79.00 71 LEU A C 1
ATOM 532 O O . LEU A 1 71 ? 17.714 -3.911 -35.191 1.00 79.00 71 LEU A O 1
ATOM 536 N N . ALA A 1 72 ? 16.985 -2.164 -36.411 1.00 81.44 72 ALA A N 1
ATOM 537 C CA . ALA A 1 72 ? 17.382 -2.712 -37.704 1.00 81.44 72 ALA A CA 1
ATOM 538 C C . ALA A 1 72 ? 18.903 -2.898 -37.783 1.00 81.44 72 ALA A C 1
ATOM 540 O O . ALA A 1 72 ? 19.354 -4.004 -38.085 1.00 81.44 72 ALA A O 1
ATOM 541 N N . ASP A 1 73 ? 19.673 -1.881 -37.402 1.00 79.94 73 ASP A N 1
ATOM 542 C CA . ASP A 1 73 ? 21.139 -1.930 -37.387 1.00 79.94 73 ASP A CA 1
ATOM 543 C C . ASP A 1 73 ? 21.657 -3.011 -36.434 1.00 79.94 73 ASP A C 1
ATOM 545 O O . ASP A 1 73 ? 22.481 -3.847 -36.806 1.00 79.94 73 ASP A O 1
ATOM 549 N N . ALA A 1 74 ? 21.095 -3.085 -35.223 1.00 79.44 74 ALA A N 1
ATOM 550 C CA . ALA A 1 74 ? 21.473 -4.107 -34.249 1.00 79.44 74 ALA A CA 1
ATOM 551 C C . ALA A 1 74 ? 21.182 -5.540 -34.736 1.00 79.44 74 ALA A C 1
ATOM 553 O O . ALA A 1 74 ? 21.886 -6.485 -34.363 1.00 79.44 74 ALA A O 1
ATOM 554 N N . LEU A 1 75 ? 20.132 -5.730 -35.542 1.00 80.31 75 LEU A N 1
ATOM 555 C CA . LEU A 1 75 ? 19.814 -7.022 -36.149 1.00 80.31 75 LEU A CA 1
ATOM 556 C C . LEU A 1 75 ? 20.771 -7.352 -37.298 1.00 80.31 75 LEU A C 1
ATOM 558 O O . LEU A 1 75 ? 21.232 -8.492 -37.367 1.00 80.31 75 LEU A O 1
ATOM 562 N N . ILE A 1 76 ? 21.100 -6.384 -38.153 1.00 82.56 76 ILE A N 1
ATOM 563 C CA . ILE A 1 76 ? 22.079 -6.550 -39.237 1.00 82.56 76 ILE A CA 1
ATOM 564 C C . ILE A 1 76 ? 23.428 -6.975 -38.649 1.00 82.56 76 ILE A C 1
ATOM 566 O O . ILE A 1 76 ? 23.911 -8.060 -38.971 1.00 82.56 76 ILE A O 1
ATOM 570 N N . ASP A 1 77 ? 23.956 -6.228 -37.678 1.00 77.44 77 ASP A N 1
ATOM 571 C CA . ASP A 1 77 ? 25.218 -6.551 -36.998 1.00 77.44 77 ASP A CA 1
ATOM 572 C C . ASP A 1 77 ? 25.219 -7.968 -36.408 1.00 77.44 77 ASP A C 1
ATOM 574 O O . ASP A 1 77 ? 26.193 -8.720 -36.532 1.00 77.44 77 ASP A O 1
ATOM 578 N N . LYS A 1 78 ? 24.112 -8.371 -35.770 1.00 73.81 78 LYS A N 1
ATOM 579 C CA . LYS A 1 78 ? 23.991 -9.686 -35.128 1.00 73.81 78 LYS A CA 1
ATOM 580 C C . LYS A 1 78 ? 24.017 -10.840 -36.131 1.00 73.81 78 LYS A C 1
ATOM 582 O O . LYS A 1 78 ? 24.568 -11.894 -35.807 1.00 73.81 78 LYS A O 1
ATOM 587 N N . TYR A 1 79 ? 23.388 -10.681 -37.293 1.00 79.69 79 TYR A N 1
ATOM 588 C CA . TYR A 1 79 ? 23.208 -11.768 -38.259 1.00 79.69 79 TYR A CA 1
ATOM 589 C C . TYR A 1 79 ? 24.237 -11.757 -39.398 1.00 79.69 79 TYR A C 1
ATOM 591 O O . TYR A 1 79 ? 24.526 -12.824 -39.938 1.00 79.69 79 TYR A O 1
ATOM 599 N N . GLU A 1 80 ? 24.856 -10.621 -39.718 1.00 70.50 80 GLU A N 1
ATOM 600 C CA . GLU A 1 80 ? 25.943 -10.547 -40.705 1.00 70.50 80 GLU A CA 1
ATOM 601 C C . GLU A 1 80 ? 27.300 -10.985 -40.133 1.00 70.50 80 GLU A C 1
ATOM 603 O O . GLU A 1 80 ? 28.107 -11.565 -40.854 1.00 70.50 80 GLU A O 1
ATOM 608 N N . SER A 1 81 ? 27.518 -10.845 -38.820 1.00 58.09 81 SER A N 1
ATOM 609 C CA . SER A 1 81 ? 28.726 -11.339 -38.126 1.00 58.09 81 SER A CA 1
ATOM 610 C C . SER A 1 81 ? 28.795 -12.870 -37.974 1.00 58.09 81 SER A C 1
ATOM 612 O O . SER A 1 81 ? 29.740 -13.392 -37.383 1.00 58.09 81 SER A O 1
ATOM 614 N N . SER A 1 82 ? 27.775 -13.600 -38.438 1.00 54.97 82 SER A N 1
ATOM 615 C CA . SER A 1 82 ? 27.641 -15.059 -38.304 1.00 54.97 82 SER A CA 1
ATOM 616 C C . SER A 1 82 ? 27.922 -15.810 -39.617 1.00 54.97 82 SER A C 1
ATOM 618 O O . SER A 1 82 ? 27.458 -16.945 -39.778 1.00 54.97 82 SER A O 1
ATOM 620 N N . LYS A 1 83 ? 28.648 -15.183 -40.551 1.00 46.97 83 LYS A N 1
ATOM 621 C CA . LYS A 1 83 ? 29.048 -15.756 -41.841 1.00 46.97 83 LYS A CA 1
ATOM 622 C C . LYS A 1 83 ? 30.552 -15.988 -41.930 1.00 46.97 83 LYS A C 1
ATOM 624 O O . LYS A 1 83 ? 31.309 -15.141 -41.410 1.00 46.97 83 LYS A O 1
#

Foldseek 3Di:
DDDDDDDDDPVVVVVLCVVCVVVVHDSVVVVVVVVVVVPPPPVPPPPCPPVNCVVVVDDDDDPPDDPVVVVVVSVCVVPVVPD

Secondary structure (DSSP, 8-state):
---------HHHHHHHHHHHHHTTS-HHHHHHHHHHHH-PPP-------HHHHHHHT-PPPPTTS-HHHHHHHHHHHHHHTT-